Protein AF-A0A965EZA8-F1 (afdb_monomer)

Foldseek 3Di:
DKKWWQFPVRDIDIDDPPAWDWDQDPQQKIWIRDPDPDDIDIDHHRGTDDIDDPPDDDDDDPPPDD

Secondary structure (DSSP, 8-state):
-EEEEEETTS-EEEEETTT-EEEE-TTS-EEEE-SSSSPPEEE-TTTEEEEEESSS----------

Mean predicted aligned error: 8.29 Å

Sequence (66 aa):
MTVSVRLESGTTDEFTRFDDRFIKHSDGSLEVVRAGTAPPQSYPAGSWIDVGGDGTRERRRFFRHG

pLDDT: mean 78.65, std 16.3, range [41.5, 93.12]

Structure (mmCIF, N/CA/C/O backbone):
data_AF-A0A965EZA8-F1
#
_entry.id   AF-A0A965EZA8-F1
#
loop_
_atom_site.group_PDB
_atom_site.id
_atom_site.type_symbol
_atom_site.label_atom_id
_atom_site.label_alt_id
_atom_site.label_comp_id
_atom_site.label_asym_id
_atom_site.label_entity_id
_atom_site.label_seq_id
_atom_site.pdbx_PDB_ins_code
_atom_site.Cartn_x
_atom_site.Cartn_y
_atom_site.Cartn_z
_atom_site.occupancy
_atom_site.B_iso_or_equiv
_atom_site.auth_seq_id
_atom_site.auth_comp_id
_atom_site.auth_asym_id
_atom_site.auth_atom_id
_atom_site.pdbx_PDB_model_num
ATOM 1 N N . MET A 1 1 ? 3.437 2.128 -17.325 1.00 67.44 1 MET A N 1
ATOM 2 C CA . MET A 1 1 ? 2.154 2.126 -16.590 1.00 67.44 1 MET A CA 1
ATOM 3 C C . MET A 1 1 ? 2.474 2.081 -15.111 1.00 67.44 1 MET A C 1
ATOM 5 O O . MET A 1 1 ? 3.183 1.167 -14.700 1.00 67.44 1 MET A O 1
ATOM 9 N N . THR A 1 2 ? 2.011 3.070 -14.354 1.00 81.12 2 THR A N 1
ATOM 10 C CA . THR A 1 2 ? 2.330 3.238 -12.928 1.00 81.12 2 THR A CA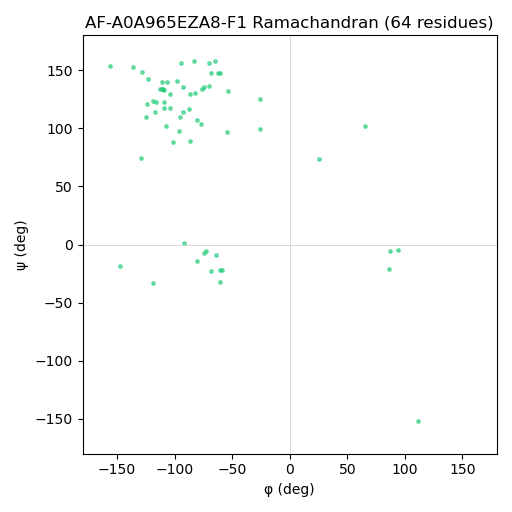 1
ATOM 11 C C . THR A 1 2 ? 1.203 2.663 -12.070 1.00 81.12 2 THR A C 1
ATOM 13 O O . THR A 1 2 ? 0.027 2.779 -12.429 1.00 81.12 2 THR A O 1
ATOM 16 N N . VAL A 1 3 ? 1.561 2.012 -10.966 1.00 84.56 3 VAL A N 1
ATOM 17 C CA . VAL A 1 3 ? 0.652 1.611 -9.886 1.00 84.56 3 VAL A CA 1
ATOM 18 C C . VAL A 1 3 ? 0.969 2.474 -8.675 1.00 84.56 3 VAL A C 1
ATOM 20 O O . VAL A 1 3 ? 2.130 2.637 -8.335 1.00 84.56 3 VAL A O 1
ATOM 23 N N . SER A 1 4 ? -0.047 3.021 -8.027 1.00 88.69 4 SER A N 1
ATOM 24 C CA . SER A 1 4 ? 0.064 3.789 -6.795 1.00 88.69 4 SER A CA 1
ATOM 25 C C . SER A 1 4 ? -0.562 3.020 -5.635 1.00 88.69 4 SER A C 1
ATOM 27 O O . SER A 1 4 ? -1.668 2.496 -5.757 1.00 88.69 4 SER A O 1
ATOM 29 N N . VAL A 1 5 ? 0.125 2.961 -4.499 1.00 89.50 5 VAL A N 1
ATOM 30 C CA . VAL A 1 5 ? -0.404 2.458 -3.229 1.00 89.50 5 VAL A CA 1
ATOM 31 C C . VAL A 1 5 ? -0.691 3.660 -2.347 1.00 89.50 5 VAL A C 1
ATOM 33 O O . VAL A 1 5 ? 0.212 4.416 -1.999 1.00 89.50 5 VAL A O 1
ATOM 36 N N . ARG A 1 6 ? -1.959 3.854 -1.993 1.00 91.69 6 ARG A N 1
ATOM 37 C CA . ARG A 1 6 ? -2.373 4.899 -1.056 1.00 91.69 6 ARG A CA 1
ATOM 38 C C . ARG A 1 6 ? -2.280 4.373 0.363 1.00 91.69 6 ARG A C 1
ATOM 40 O O . ARG A 1 6 ? -2.843 3.319 0.666 1.00 91.69 6 ARG A O 1
ATOM 47 N N . LEU A 1 7 ? -1.613 5.134 1.219 1.00 91.25 7 LEU A N 1
ATOM 48 C CA . LEU A 1 7 ? -1.450 4.847 2.637 1.00 91.25 7 LEU A CA 1
ATOM 49 C C . LEU A 1 7 ? -2.510 5.557 3.472 1.00 91.25 7 LEU A C 1
ATOM 51 O O . LEU A 1 7 ? -3.054 6.585 3.066 1.00 91.25 7 LEU A O 1
ATOM 55 N N . GLU A 1 8 ? -2.784 5.019 4.660 1.00 91.00 8 GLU A N 1
ATOM 56 C CA . GLU A 1 8 ? -3.698 5.653 5.623 1.00 91.00 8 GLU A CA 1
ATOM 57 C C . GLU A 1 8 ? -3.197 7.043 6.043 1.00 91.00 8 GLU A C 1
ATOM 59 O O . GLU A 1 8 ? -3.983 7.972 6.207 1.00 91.00 8 GLU A O 1
ATOM 64 N N . SER A 1 9 ? -1.874 7.220 6.093 1.00 88.06 9 SER A N 1
ATOM 65 C CA . SER A 1 9 ? -1.221 8.502 6.376 1.00 88.06 9 SER A CA 1
ATOM 66 C C . SER A 1 9 ? -1.480 9.589 5.323 1.00 88.06 9 SER A C 1
ATOM 68 O O . SER A 1 9 ? -1.081 10.734 5.522 1.00 88.06 9 SER A O 1
ATOM 70 N N . GLY A 1 10 ? -2.098 9.247 4.188 1.00 86.81 10 GLY A N 1
ATOM 71 C CA . GLY A 1 10 ? -2.285 10.138 3.041 1.00 86.81 10 GLY A CA 1
ATOM 72 C C . GLY A 1 10 ? -1.110 10.142 2.060 1.00 86.81 10 GLY A C 1
ATOM 73 O O . GLY A 1 10 ? -1.214 10.738 0.987 1.00 86.81 10 GLY A O 1
ATOM 74 N N . THR A 1 11 ? -0.013 9.449 2.378 1.00 89.75 11 THR A N 1
ATOM 75 C CA . THR A 1 11 ? 1.103 9.232 1.449 1.00 89.75 11 THR A CA 1
ATOM 76 C C . THR A 1 11 ? 0.676 8.315 0.305 1.00 89.75 11 THR A C 1
ATOM 78 O O . THR A 1 11 ? -0.157 7.427 0.476 1.00 89.75 11 THR A O 1
ATOM 81 N N . THR A 1 12 ? 1.248 8.522 -0.879 1.00 89.25 12 THR A N 1
ATOM 82 C CA . THR A 1 12 ? 1.081 7.619 -2.019 1.00 89.25 12 THR A CA 1
ATOM 83 C C . THR A 1 12 ? 2.452 7.163 -2.496 1.00 89.25 12 THR A C 1
ATOM 85 O O . THR A 1 12 ? 3.273 8.000 -2.857 1.00 89.25 12 THR A O 1
ATOM 88 N N . ASP A 1 13 ? 2.688 5.854 -2.494 1.00 88.06 13 ASP A N 1
ATOM 89 C CA . ASP A 1 13 ? 3.883 5.247 -3.082 1.00 88.06 13 ASP A CA 1
ATOM 90 C C . ASP A 1 13 ? 3.601 4.844 -4.528 1.00 88.06 13 ASP A C 1
ATOM 92 O O . ASP A 1 13 ? 2.563 4.246 -4.813 1.00 88.06 13 ASP A O 1
ATOM 96 N N . GLU A 1 14 ? 4.523 5.133 -5.440 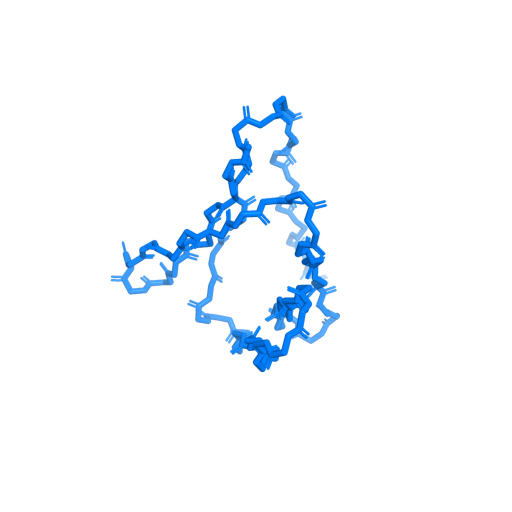1.00 87.50 14 GLU A N 1
ATOM 97 C CA . GLU A 1 14 ? 4.380 4.827 -6.863 1.00 87.50 14 GLU A CA 1
ATOM 98 C C . GLU A 1 14 ? 5.353 3.731 -7.312 1.00 87.50 14 GLU A C 1
ATOM 100 O O . GLU A 1 14 ? 6.523 3.689 -6.935 1.00 87.50 14 GLU A O 1
ATOM 105 N N . PHE A 1 15 ? 4.851 2.845 -8.164 1.00 84.38 15 PHE A N 1
ATOM 106 C CA . PHE A 1 15 ? 5.505 1.622 -8.605 1.00 84.38 15 PHE A CA 1
ATOM 107 C C . PHE A 1 15 ? 5.346 1.439 -10.109 1.00 84.38 15 PHE A C 1
ATOM 109 O O . PHE A 1 15 ? 4.352 1.853 -10.713 1.00 84.38 15 PHE A O 1
ATOM 116 N N . THR A 1 16 ? 6.291 0.739 -10.725 1.00 77.56 16 THR A N 1
ATOM 117 C CA . THR A 1 16 ? 6.259 0.490 -12.165 1.00 77.56 16 THR A CA 1
ATOM 118 C C . THR A 1 16 ? 5.625 -0.873 -12.422 1.00 77.56 16 THR A C 1
ATOM 120 O O . THR A 1 16 ? 6.227 -1.911 -12.175 1.00 77.56 16 THR A O 1
ATOM 123 N N . ARG A 1 17 ? 4.404 -0.885 -12.980 1.00 70.50 17 ARG A N 1
ATOM 124 C CA . ARG A 1 17 ? 3.569 -2.095 -13.143 1.00 70.50 17 ARG A CA 1
ATOM 125 C C . ARG A 1 17 ? 4.205 -3.208 -13.969 1.00 70.50 17 ARG A C 1
ATOM 127 O O . ARG A 1 17 ? 3.718 -4.327 -13.926 1.00 70.50 17 ARG A O 1
ATOM 134 N N . PHE A 1 18 ? 5.180 -2.885 -14.816 1.00 65.81 18 PHE A N 1
ATOM 135 C CA . PHE A 1 18 ? 5.569 -3.788 -15.900 1.00 65.81 18 PHE A CA 1
ATOM 136 C C . PHE A 1 18 ? 6.068 -5.145 -15.403 1.00 65.81 18 PHE A C 1
ATOM 138 O O . PHE A 1 18 ? 5.985 -6.120 -16.138 1.00 65.81 18 PHE A O 1
ATOM 145 N N . ASP A 1 19 ? 6.515 -5.192 -14.153 1.00 74.69 19 ASP A N 1
ATOM 146 C CA . ASP A 1 19 ? 7.211 -6.345 -13.615 1.00 74.69 19 ASP A CA 1
ATOM 147 C C . ASP A 1 19 ? 6.902 -6.527 -12.099 1.00 74.69 19 ASP A C 1
ATOM 149 O O . ASP A 1 19 ? 6.985 -7.627 -11.557 1.00 74.69 19 ASP A O 1
ATOM 153 N N . ASP A 1 20 ? 6.409 -5.483 -11.413 1.00 85.00 20 ASP A N 1
ATOM 154 C CA . ASP A 1 20 ? 5.998 -5.555 -10.006 1.00 85.00 20 ASP A CA 1
ATOM 155 C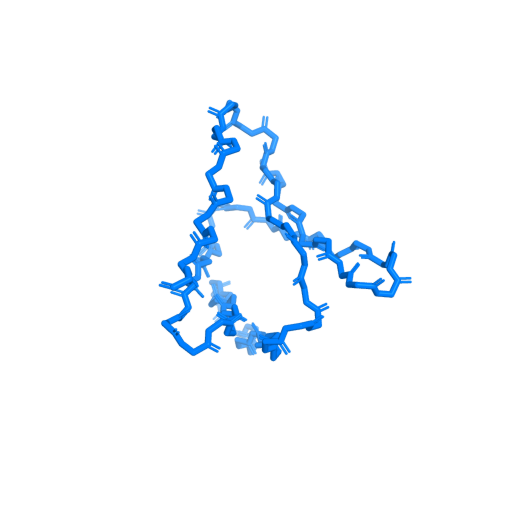 C . ASP A 1 20 ? 4.649 -6.290 -9.817 1.00 85.00 20 ASP A C 1
ATOM 157 O O . ASP A 1 20 ? 3.656 -6.019 -10.506 1.00 85.00 20 ASP A O 1
ATOM 161 N N . ARG A 1 21 ? 4.574 -7.182 -8.821 1.00 86.44 21 ARG A N 1
ATOM 162 C CA . ARG A 1 21 ? 3.358 -7.926 -8.450 1.00 86.44 21 ARG A CA 1
ATOM 163 C C . ARG A 1 21 ? 2.800 -7.446 -7.114 1.00 86.44 21 ARG A C 1
ATOM 165 O O . ARG A 1 21 ? 3.517 -7.370 -6.127 1.00 86.44 21 ARG A O 1
ATOM 172 N N . PHE A 1 22 ? 1.493 -7.202 -7.073 1.00 87.12 22 PHE A N 1
ATOM 173 C CA . PHE A 1 22 ? 0.774 -6.728 -5.888 1.00 87.12 22 PHE A CA 1
ATOM 174 C C . PHE A 1 22 ? -0.109 -7.850 -5.345 1.00 87.12 22 PHE A C 1
ATOM 176 O O . PHE A 1 22 ? -1.019 -8.315 -6.035 1.00 87.12 22 PHE A O 1
ATOM 183 N N . ILE A 1 23 ? 0.161 -8.295 -4.122 1.00 88.75 23 ILE A N 1
ATOM 184 C CA . ILE A 1 23 ? -0.500 -9.424 -3.472 1.00 88.75 23 ILE A CA 1
ATOM 185 C C . ILE A 1 23 ? -1.221 -8.903 -2.232 1.00 88.75 23 ILE A C 1
ATOM 187 O O . ILE A 1 23 ? -0.601 -8.450 -1.278 1.00 88.75 23 ILE A O 1
ATOM 191 N N . LYS A 1 24 ? -2.554 -8.961 -2.247 1.00 90.12 24 LYS A N 1
ATOM 192 C CA . LYS A 1 24 ? -3.374 -8.675 -1.065 1.00 90.12 24 LYS A CA 1
ATOM 193 C C . LYS A 1 24 ? -3.534 -9.966 -0.275 1.00 90.12 24 LYS A C 1
ATOM 195 O O . LYS A 1 24 ? -4.118 -10.920 -0.792 1.00 90.12 24 LYS A O 1
ATOM 200 N N . HIS A 1 25 ? -3.023 -9.996 0.947 1.00 90.12 25 HIS A N 1
ATOM 201 C CA . HIS A 1 25 ? -3.158 -11.146 1.829 1.00 90.12 25 HIS A CA 1
ATOM 202 C C . HIS A 1 25 ? -4.497 -11.123 2.570 1.00 90.12 25 HIS A C 1
ATOM 204 O O . HIS A 1 25 ? -5.132 -10.080 2.738 1.00 90.12 25 HIS A O 1
ATOM 210 N N . SER A 1 26 ? -4.934 -12.295 3.030 1.00 90.88 26 SER A N 1
ATOM 211 C CA . SER A 1 26 ? -6.182 -12.446 3.786 1.00 90.88 26 SER A CA 1
ATOM 212 C C . SER A 1 26 ? -6.137 -11.800 5.171 1.00 90.88 26 SER A C 1
ATOM 214 O O . SER A 1 26 ? -7.193 -11.485 5.709 1.00 90.88 26 SER A O 1
ATOM 216 N N . ASP A 1 27 ? -4.947 -11.590 5.746 1.00 88.81 27 ASP A N 1
ATOM 217 C CA . ASP A 1 27 ? -4.778 -10.834 6.997 1.00 88.81 27 ASP A CA 1
ATOM 218 C C . ASP A 1 27 ? -4.948 -9.315 6.807 1.00 88.81 27 ASP A C 1
ATOM 220 O O . ASP A 1 27 ? -4.993 -8.572 7.784 1.00 88.81 27 ASP A O 1
ATOM 224 N N . GLY A 1 28 ? -5.078 -8.850 5.558 1.00 88.75 28 GLY A N 1
ATOM 225 C CA . GLY A 1 28 ? -5.245 -7.441 5.214 1.00 88.75 28 GLY A CA 1
ATOM 226 C C . GLY A 1 28 ? -3.942 -6.717 4.873 1.00 88.75 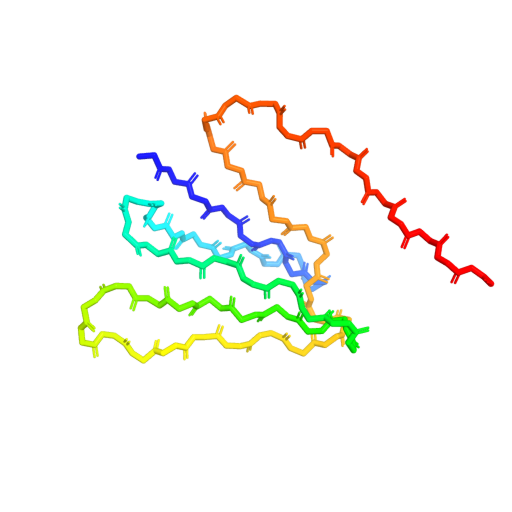28 GLY A C 1
ATOM 227 O O 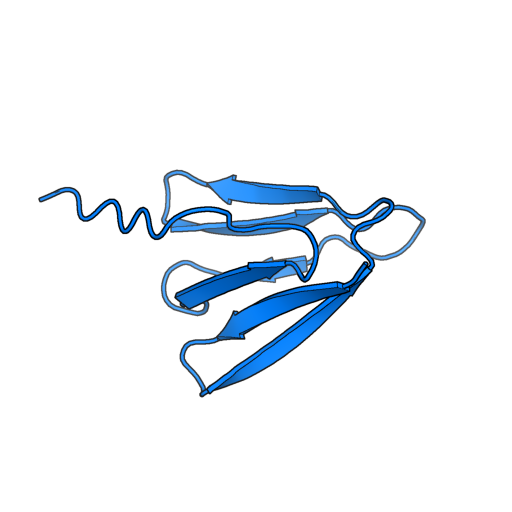. GLY A 1 28 ? -3.996 -5.558 4.458 1.00 88.75 28 GLY A O 1
ATOM 228 N N . SER A 1 29 ? -2.780 -7.361 4.997 1.00 92.94 29 SER A N 1
ATOM 229 C CA . SER A 1 29 ? -1.520 -6.824 4.478 1.00 92.94 29 SER A CA 1
ATOM 230 C C . SER A 1 29 ? -1.461 -6.830 2.945 1.00 92.94 29 SER A C 1
ATOM 232 O O . SER A 1 29 ? -2.162 -7.580 2.254 1.00 92.94 29 SER A O 1
ATOM 234 N N . LEU A 1 30 ? -0.620 -5.952 2.402 1.00 92.94 30 LEU A N 1
ATOM 235 C CA . LEU A 1 30 ? -0.295 -5.880 0.981 1.00 92.94 30 LEU A CA 1
ATOM 236 C C . LEU A 1 30 ? 1.200 -6.120 0.808 1.00 92.94 30 LEU A C 1
ATOM 238 O O . LEU A 1 30 ? 2.011 -5.373 1.344 1.00 92.94 30 LEU A O 1
ATOM 242 N N . GLU A 1 31 ? 1.561 -7.113 0.010 1.00 92.50 31 GLU A N 1
ATOM 243 C CA . GLU A 1 31 ? 2.935 -7.350 -0.413 1.00 92.50 31 GLU A CA 1
ATOM 244 C C . GLU A 1 31 ? 3.119 -6.892 -1.862 1.00 92.50 31 GLU A C 1
ATOM 246 O O . GLU A 1 31 ? 2.345 -7.237 -2.758 1.00 92.50 31 GLU A O 1
ATOM 251 N N . VAL A 1 32 ? 4.153 -6.092 -2.091 1.00 90.94 32 VAL A N 1
ATOM 252 C CA . VAL A 1 32 ? 4.606 -5.657 -3.407 1.00 90.94 32 VAL A CA 1
ATOM 253 C C . VAL A 1 32 ? 5.907 -6.380 -3.711 1.00 90.94 32 VAL A C 1
ATOM 255 O O . VAL A 1 3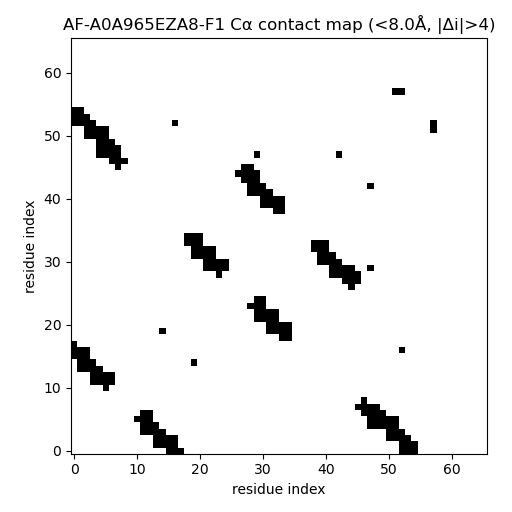2 ? 6.978 -6.022 -3.216 1.00 90.94 32 VAL A O 1
ATOM 258 N N . VAL A 1 33 ? 5.816 -7.412 -4.539 1.00 89.00 33 VAL A N 1
ATOM 259 C CA . VAL A 1 33 ? 6.978 -8.135 -5.046 1.00 89.00 33 VAL A CA 1
ATOM 260 C C . VAL A 1 33 ? 7.549 -7.319 -6.194 1.00 89.00 33 VAL A C 1
ATOM 262 O O . VAL A 1 33 ? 6.944 -7.232 -7.262 1.00 89.00 33 VAL A O 1
ATOM 265 N N . ARG A 1 34 ? 8.698 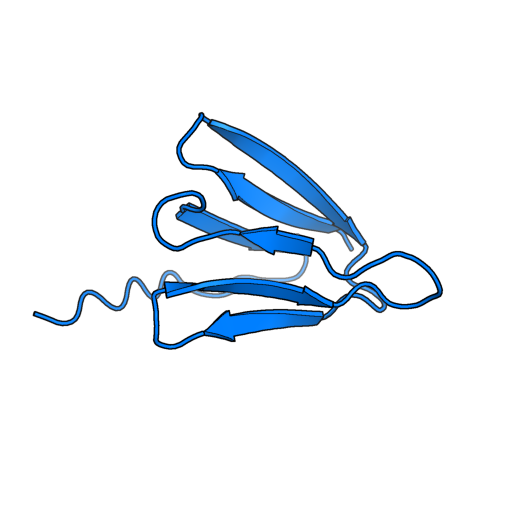-6.688 -5.951 1.00 86.81 34 ARG A N 1
ATOM 266 C CA . ARG A 1 34 ? 9.405 -5.913 -6.966 1.00 86.81 34 ARG A CA 1
ATOM 267 C C . ARG A 1 34 ? 10.101 -6.861 -7.925 1.00 86.81 34 ARG A C 1
ATOM 269 O O . ARG A 1 34 ? 10.768 -7.798 -7.490 1.00 86.81 34 ARG A O 1
ATOM 276 N N . ALA A 1 35 ? 9.972 -6.621 -9.216 1.00 77.62 35 ALA A N 1
ATOM 277 C CA . ALA A 1 35 ? 10.745 -7.389 -10.180 1.00 77.62 35 ALA A CA 1
ATOM 278 C C . ALA A 1 35 ? 12.156 -6.817 -10.309 1.00 77.62 35 ALA A C 1
ATOM 280 O O . ALA A 1 35 ? 12.363 -5.612 -10.463 1.00 77.62 35 ALA A O 1
ATOM 281 N N . GLY A 1 36 ? 13.141 -7.707 -10.213 1.00 76.19 36 GLY A N 1
ATOM 282 C CA . GLY A 1 36 ? 14.561 -7.375 -10.183 1.00 76.19 36 GLY A CA 1
ATOM 283 C C . GLY A 1 36 ? 15.193 -7.666 -8.824 1.00 76.19 36 GLY A C 1
ATOM 284 O O . GLY A 1 36 ? 14.771 -8.565 -8.104 1.00 76.19 36 GLY A O 1
ATOM 285 N N . THR A 1 37 ? 16.244 -6.920 -8.483 1.00 73.69 37 THR A N 1
ATOM 286 C CA . THR A 1 37 ? 17.004 -7.088 -7.230 1.00 73.69 37 THR A CA 1
ATOM 287 C C . THR A 1 37 ? 16.492 -6.209 -6.090 1.00 73.69 37 THR A C 1
ATOM 289 O O . THR A 1 37 ? 17.092 -6.189 -5.016 1.00 73.69 37 THR A O 1
ATOM 292 N N . ALA A 1 38 ? 15.430 -5.434 -6.324 1.00 82.94 38 ALA A N 1
ATOM 293 C CA . ALA A 1 38 ? 14.827 -4.626 -5.278 1.00 82.94 38 ALA A CA 1
ATOM 294 C C . ALA A 1 38 ? 14.130 -5.546 -4.261 1.00 82.94 38 ALA A C 1
ATOM 296 O O . ALA A 1 38 ? 13.451 -6.492 -4.665 1.00 82.94 38 ALA A O 1
ATOM 297 N N . PRO A 1 39 ? 14.287 -5.294 -2.952 1.00 83.12 39 PRO A N 1
ATOM 298 C CA . PRO A 1 39 ? 13.596 -6.081 -1.947 1.00 83.12 39 PRO A CA 1
ATOM 299 C C . PRO A 1 39 ? 12.073 -5.922 -2.094 1.00 83.12 39 PRO A C 1
ATOM 301 O O . PRO A 1 39 ? 11.602 -4.845 -2.481 1.00 83.12 39 PRO A O 1
ATOM 304 N N . PRO A 1 40 ? 11.294 -6.974 -1.781 1.00 86.31 40 PRO A N 1
ATOM 305 C CA . PRO A 1 40 ? 9.848 -6.858 -1.691 1.00 86.31 40 PRO A CA 1
ATOM 306 C C . PRO A 1 40 ? 9.471 -5.844 -0.609 1.00 86.31 40 PRO A C 1
ATOM 308 O O . PRO A 1 40 ? 10.161 -5.694 0.401 1.00 86.31 40 PRO A O 1
ATOM 311 N N . GLN A 1 41 ? 8.366 -5.144 -0.833 1.00 90.38 41 GLN A N 1
ATOM 312 C CA . GLN A 1 41 ? 7.859 -4.120 0.070 1.00 90.38 41 GLN A CA 1
ATOM 313 C C . GLN A 1 41 ? 6.505 -4.550 0.618 1.00 90.38 41 GLN A C 1
ATOM 315 O O . GLN A 1 41 ? 5.575 -4.799 -0.141 1.00 90.38 41 GLN A O 1
ATOM 320 N N . SER A 1 42 ? 6.389 -4.629 1.939 1.00 91.88 42 SER A N 1
ATOM 321 C CA . SER A 1 42 ? 5.176 -5.072 2.625 1.00 91.88 42 SER A CA 1
ATOM 322 C C . SER A 1 42 ? 4.529 -3.930 3.401 1.00 91.88 42 SER A C 1
ATOM 324 O O . SER A 1 42 ? 5.197 -3.241 4.173 1.00 91.88 42 SER A O 1
ATOM 326 N N . TYR A 1 43 ? 3.219 -3.789 3.256 1.00 92.88 43 TYR A N 1
ATOM 327 C CA . TYR A 1 43 ? 2.385 -2.875 4.020 1.00 92.88 43 TYR A CA 1
ATOM 328 C C . TYR A 1 43 ? 1.511 -3.672 4.988 1.00 92.88 43 TYR A C 1
ATOM 330 O O . TYR A 1 43 ? 0.736 -4.522 4.540 1.00 92.88 43 TYR A O 1
ATOM 338 N N . PRO A 1 44 ? 1.591 -3.409 6.301 1.00 92.06 44 PRO A N 1
ATOM 339 C CA . PRO A 1 44 ? 0.723 -4.071 7.260 1.00 92.06 44 PRO A CA 1
ATOM 340 C C . PRO A 1 44 ? -0.744 -3.684 7.054 1.00 92.06 44 PRO A C 1
ATOM 342 O O . PRO A 1 44 ? -1.066 -2.630 6.493 1.00 92.06 44 PRO A O 1
ATOM 345 N N . ALA A 1 45 ? -1.641 -4.547 7.534 1.00 91.56 45 ALA A N 1
ATOM 346 C CA . ALA A 1 45 ? -3.068 -4.265 7.553 1.00 91.56 45 ALA A CA 1
ATOM 347 C C . ALA A 1 45 ? -3.340 -2.929 8.264 1.00 91.56 45 ALA A C 1
ATOM 349 O O . ALA A 1 45 ? -2.795 -2.655 9.332 1.00 91.56 45 ALA A O 1
ATOM 350 N N . GLY A 1 46 ? -4.160 -2.081 7.643 1.00 90.00 46 GLY A N 1
ATOM 351 C CA . GLY A 1 46 ? -4.458 -0.734 8.135 1.00 90.00 46 GLY A CA 1
ATOM 352 C C . GLY A 1 46 ? -3.466 0.344 7.690 1.00 90.00 46 GLY A C 1
ATOM 353 O O . GLY A 1 46 ? -3.852 1.497 7.617 1.00 90.00 46 GLY A O 1
ATOM 354 N N . SER A 1 47 ? -2.233 0.014 7.289 1.00 90.94 47 SER A N 1
ATOM 355 C CA . SER A 1 47 ? -1.283 1.032 6.796 1.00 90.94 47 SER A CA 1
ATOM 356 C C . SER A 1 47 ? -1.509 1.447 5.339 1.00 90.94 47 SER A C 1
ATOM 358 O O . SER A 1 47 ? -0.981 2.471 4.907 1.00 90.94 47 SER A O 1
ATOM 360 N N . TRP A 1 48 ? -2.305 0.691 4.583 1.00 93.12 48 TRP A N 1
ATOM 361 C CA . TRP A 1 48 ? -2.671 0.993 3.201 1.00 93.12 48 TRP A CA 1
ATOM 362 C C . TRP A 1 48 ? -4.191 0.944 3.012 1.00 93.12 48 TRP A C 1
ATOM 364 O O . TRP A 1 48 ? -4.890 0.189 3.688 1.00 93.12 48 TRP A O 1
ATOM 374 N N . ILE A 1 49 ? -4.701 1.766 2.094 1.00 89.88 49 ILE A N 1
ATOM 375 C CA . ILE A 1 49 ? -6.142 1.943 1.860 1.00 89.88 49 ILE A CA 1
ATOM 376 C C . ILE A 1 49 ? -6.573 1.549 0.447 1.00 89.88 49 ILE A C 1
ATOM 378 O O . ILE A 1 49 ? -7.690 1.068 0.261 1.00 89.88 49 ILE A O 1
ATOM 382 N N . ASP A 1 50 ? -5.720 1.753 -0.558 1.00 86.69 50 ASP A N 1
ATOM 383 C CA . ASP A 1 50 ? -6.065 1.476 -1.951 1.00 86.69 50 ASP A CA 1
ATOM 384 C C . ASP A 1 50 ? -4.821 1.218 -2.804 1.00 86.69 50 ASP A C 1
ATOM 386 O O . ASP A 1 5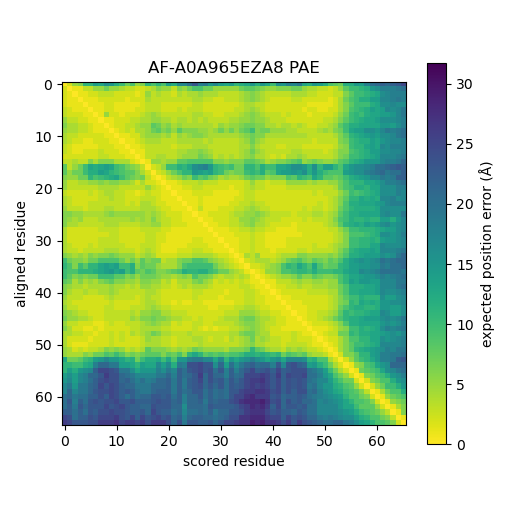0 ? -3.736 1.715 -2.504 1.00 86.69 50 ASP A O 1
ATOM 390 N N . VAL A 1 51 ? -4.996 0.453 -3.882 1.00 85.88 51 VAL A N 1
ATOM 391 C CA . VAL A 1 51 ? -3.973 0.249 -4.915 1.00 85.88 51 VAL A CA 1
ATOM 392 C C . VAL A 1 51 ? -4.597 0.633 -6.252 1.00 85.88 51 VAL A C 1
ATOM 394 O O . VAL A 1 51 ? -5.487 -0.067 -6.736 1.00 85.88 51 VAL A O 1
ATOM 397 N N . GLY A 1 52 ? -4.149 1.742 -6.836 1.00 82.94 52 GLY A N 1
ATOM 398 C CA . GLY A 1 52 ? -4.642 2.275 -8.105 1.00 82.94 52 GLY A CA 1
ATOM 399 C C . GLY A 1 52 ? -3.645 2.054 -9.239 1.00 82.94 52 GLY A C 1
ATOM 400 O O . GLY A 1 52 ? -2.451 2.227 -9.052 1.00 82.94 52 GLY A O 1
ATOM 401 N N . GLY A 1 53 ? -4.106 1.699 -10.438 1.00 74.81 53 GLY A N 1
ATOM 402 C CA . GLY A 1 53 ? -3.253 1.594 -11.628 1.00 74.81 53 GLY A CA 1
ATOM 403 C C . GLY A 1 53 ? -3.758 2.484 -12.760 1.00 74.81 53 GLY A C 1
ATOM 404 O O . GLY A 1 53 ? -4.965 2.569 -12.976 1.00 74.81 53 GLY A O 1
ATOM 405 N N . ASP A 1 54 ? -2.845 3.102 -13.514 1.00 62.03 54 ASP A N 1
ATOM 406 C CA . ASP A 1 54 ? -3.190 3.972 -14.659 1.00 62.03 54 ASP A CA 1
ATOM 407 C C . ASP A 1 54 ? -3.708 3.192 -15.896 1.00 62.03 54 ASP A C 1
ATOM 409 O O . ASP A 1 54 ? -4.187 3.753 -16.875 1.00 62.03 54 ASP A O 1
ATOM 413 N N . GLY A 1 55 ? -3.690 1.858 -15.856 1.00 48.97 55 GLY A N 1
ATOM 414 C CA . GLY A 1 55 ? -4.229 1.003 -16.916 1.00 48.97 55 GLY A CA 1
ATOM 415 C C . GLY A 1 55 ? -5.605 0.444 -16.569 1.00 48.97 55 GLY A C 1
ATOM 416 O O . GLY A 1 55 ? -5.688 -0.664 -16.057 1.00 48.97 55 GLY A O 1
ATOM 417 N N . THR A 1 56 ? -6.663 1.188 -16.899 1.00 45.47 56 THR A N 1
ATOM 418 C CA . THR A 1 56 ? -8.055 0.703 -17.019 1.00 45.47 56 THR A CA 1
ATOM 419 C C . THR A 1 56 ? -8.728 0.200 -15.727 1.00 45.47 56 THR A C 1
ATOM 421 O O . THR A 1 56 ? -8.590 -0.949 -15.335 1.00 45.47 56 THR A O 1
ATOM 424 N N . ARG A 1 57 ? -9.591 1.053 -15.146 1.00 51.91 57 ARG A N 1
ATOM 425 C CA . ARG A 1 57 ? -10.806 0.708 -14.365 1.00 51.91 57 ARG A CA 1
ATOM 426 C C . ARG A 1 57 ? -10.807 -0.678 -13.685 1.00 51.91 57 ARG A C 1
ATOM 428 O O . ARG A 1 57 ? -11.610 -1.537 -14.049 1.00 51.91 57 ARG A O 1
ATOM 435 N N . GLU A 1 58 ? -10.053 -0.872 -12.610 1.00 44.34 58 GLU A N 1
ATOM 436 C CA . GLU A 1 58 ? -10.337 -1.994 -11.708 1.00 44.34 58 GLU A CA 1
ATOM 437 C C . GLU A 1 58 ? -11.186 -1.515 -10.531 1.00 44.34 58 GLU A C 1
ATOM 439 O O . GLU A 1 58 ? -10.758 -0.873 -9.579 1.00 44.34 58 GLU A O 1
ATOM 444 N N . ARG A 1 59 ? -12.481 -1.763 -10.734 1.00 44.59 59 ARG A N 1
ATOM 445 C CA . ARG A 1 59 ? -13.633 -1.577 -9.857 1.00 44.59 59 ARG A CA 1
ATOM 446 C C . ARG A 1 59 ? -13.280 -1.610 -8.370 1.00 44.59 59 ARG A C 1
ATOM 448 O O . ARG A 1 59 ? -12.849 -2.640 -7.857 1.00 44.59 59 ARG A O 1
ATOM 455 N N . ARG A 1 60 ? -13.679 -0.533 -7.686 1.00 50.56 60 ARG A N 1
ATOM 456 C CA . ARG A 1 60 ? -14.127 -0.513 -6.286 1.00 50.56 60 ARG A CA 1
ATOM 457 C C . ARG A 1 60 ? -14.691 -1.883 -5.889 1.00 50.56 60 ARG A C 1
ATOM 459 O O . ARG A 1 60 ? -15.838 -2.200 -6.198 1.00 50.56 60 ARG A O 1
ATOM 466 N N . ARG A 1 61 ? -13.896 -2.701 -5.215 1.00 50.00 61 ARG A N 1
ATOM 467 C CA . ARG A 1 61 ? -14.386 -3.834 -4.433 1.00 50.00 61 ARG A CA 1
ATOM 468 C C . ARG A 1 61 ? -13.762 -3.718 -3.058 1.00 50.00 61 ARG A C 1
ATOM 470 O O . ARG A 1 61 ? -12.825 -4.420 -2.704 1.00 50.00 61 ARG A O 1
ATOM 477 N N . PHE A 1 62 ? -14.316 -2.763 -2.317 1.00 53.69 62 PHE A N 1
ATOM 478 C CA . PHE A 1 62 ? -14.390 -2.821 -0.869 1.00 53.69 62 PHE A CA 1
ATOM 479 C C . PHE A 1 62 ? -15.068 -4.145 -0.508 1.00 53.69 62 PHE A C 1
ATOM 481 O O . PHE A 1 62 ? -16.292 -4.247 -0.562 1.00 53.69 62 PHE A O 1
ATOM 488 N N . PHE A 1 63 ? -14.293 -5.174 -0.188 1.00 47.06 63 PHE A N 1
ATOM 489 C CA . PHE A 1 63 ? -14.835 -6.318 0.531 1.00 47.06 63 PHE A CA 1
ATOM 490 C C . PHE A 1 63 ? -14.746 -5.994 2.019 1.00 47.06 63 PHE A C 1
ATOM 492 O O . PHE A 1 63 ? -13.745 -6.251 2.675 1.00 47.06 63 PHE A O 1
ATOM 499 N N . ARG A 1 64 ? -15.811 -5.361 2.523 1.00 47.44 64 ARG A N 1
ATOM 500 C CA . ARG A 1 64 ? -16.143 -5.342 3.948 1.00 47.44 64 ARG A CA 1
ATOM 501 C C . ARG A 1 64 ? -16.758 -6.711 4.246 1.00 47.44 64 ARG A C 1
ATOM 503 O O . ARG A 1 64 ? -17.893 -6.948 3.846 1.00 47.44 64 ARG A O 1
ATOM 510 N N . HIS A 1 65 ? -16.010 -7.608 4.881 1.00 41.81 65 HIS A N 1
ATOM 511 C CA . HIS A 1 65 ? -16.596 -8.788 5.513 1.00 41.81 65 HIS A CA 1
ATOM 512 C C . HIS A 1 65 ? -16.872 -8.440 6.978 1.00 41.81 65 HIS A C 1
ATOM 514 O O . HIS A 1 65 ? -15.947 -8.105 7.717 1.00 41.81 65 HIS A O 1
ATOM 520 N N . GLY A 1 66 ? -18.161 -8.403 7.320 1.00 41.50 66 GLY A N 1
ATOM 521 C CA . GLY A 1 66 ? -18.650 -8.469 8.696 1.00 41.50 66 GLY A CA 1
ATOM 522 C C . GLY A 1 66 ? -18.935 -9.905 9.102 1.00 41.50 66 GLY A C 1
ATOM 523 O O . GLY A 1 66 ? -18.778 -10.803 8.238 1.00 41.50 66 GLY A O 1
#

Radius of gyration: 11.95 Å; Cα contacts (8 Å, |Δi|>4): 110; chains: 1; bounding box: 36×23×26 Å

Solvent-accessible surface area (backbone atoms only — not comparable to full-atom values): 4122 Å² total; per-residue (Å²): 103,48,30,35,41,34,28,63,87,70,50,68,52,79,42,63,48,90,59,40,44,81,45,78,46,93,85,52,27,38,40,35,44,43,61,75,90,53,74,66,47,74,38,54,52,72,53,51,76,48,78,48,56,77,72,70,88,81,71,92,71,84,78,81,80,128

Nearest PDB struct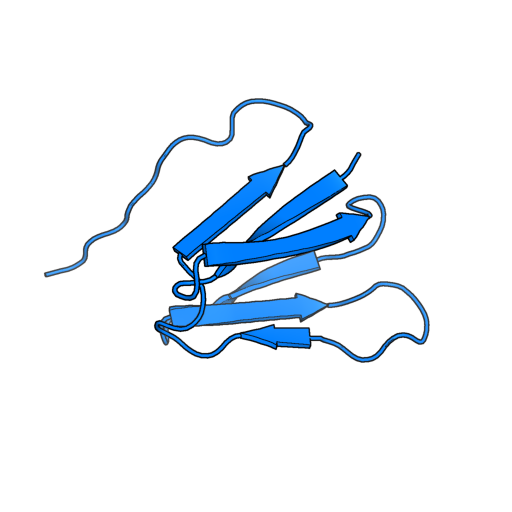ures (foldseek):
  5lhz-assembly2_B  TM=5.005E-01  e=1.764E+00  Homo sapiens
  7u02-assembly1_M  TM=5.419E-01  e=2.517E+00  Caulobacter vibrioides CB15
  8qpc-assembly1_AA  TM=5.148E-01  e=6.114E+00  Sulfolobus acidocaldarius
  8wki-assembly1_w  TM=3.676E-01  e=3.005E+00  Salmonella enterica subsp. enterica serovar Typhimurium str. LT2